Protein AF-A0A8K0DVS7-F1 (afdb_monomer)

Nearest PDB structures (foldseek):
  6qpf-assembly1_B  TM=4.260E-01  e=2.505E+00  Influenza A virus (A/duck/Fujian/01/2002(H5N1))
  7par-assembly1_N  TM=3.659E-01  e=3.822E+00  Mycoplasmoides pneumoniae M129

Solvent-accessible surface area (backbone atoms only — not comparable to full-atom values): 5612 Å² total; per-residue (Å²): 120,67,73,61,52,56,53,48,50,52,51,50,52,51,52,51,51,52,51,52,53,49,51,51,49,57,50,48,56,52,40,72,76,58,79,65,81,84,88,79,75,95,64,58,68,74,56,47,56,50,50,54,47,54,53,47,55,54,52,70,72,51,88,66,89,81,52,64,68,60,51,50,54,53,51,52,52,52,52,56,52,49,53,51,50,51,53,50,56,51,65,73,74,108

pLDDT: mean 71.25, std 11.01, range [51.41, 93.19]

Sequence (94 aa):
MEGAEEELERRSKFLSSLIQKKKAVEQQENYDRLNVRVRASDMPIPLQNQAFRCARDHLDSMPGKLDSKRLALALKKVYSFFSFKISYSLALVL

Organism: NCBI:txid2594499

InterPro domains:
  IPR037177 Dynein light chain superfamily [SSF54648] (29-79)

Secondary structure (DSSP, 8-state):
-HHHHHHHHHHHHHHHHHHHHHHHHHHHHHHHHH----S---S-HHHHHHHHHHHHHHHHT--SS--HHHHHHHHHHHHHHHHHHHHHHHHTT-

Mean predicted aligned error: 13.68 Å

Foldseek 3Di:
DVVVVVVVVVVVVVVVVVVVVVVVVVVVVLCVVQVDDDPDDPDDPVLVSVLSVQLVVVVVVDPDDDDVVVSVVSSVVSVVVVVVVVVVVVVVVD

Radius of gyration: 19.65 Å; Cα contacts (8 Å, |Δi|>4): 15; chains: 1; bounding box: 31×39×57 Å

Structure (mmCIF, N/CA/C/O backbone):
data_AF-A0A8K0DVS7-F1
#
_entry.id   AF-A0A8K0DVS7-F1
#
loop_
_atom_site.group_PDB
_atom_site.id
_atom_site.type_symbol
_atom_site.label_atom_id
_atom_site.label_alt_id
_atom_site.label_comp_id
_atom_site.label_asym_id
_atom_site.label_entity_id
_atom_site.label_seq_id
_atom_site.pdbx_PDB_ins_code
_atom_site.Cartn_x
_atom_site.Cartn_y
_atom_site.Cartn_z
_atom_site.occupancy
_atom_site.B_iso_or_equiv
_atom_site.auth_seq_id
_atom_site.auth_comp_id
_atom_site.auth_asym_id
_atom_site.auth_atom_id
_atom_site.pdbx_PDB_model_num
ATOM 1 N N . MET A 1 1 ? -15.843 22.504 36.255 1.00 60.09 1 MET A N 1
ATOM 2 C CA . MET A 1 1 ? -14.933 21.451 35.752 1.00 60.09 1 MET A CA 1
ATOM 3 C C . MET A 1 1 ? -15.495 20.805 34.483 1.00 60.09 1 MET A C 1
ATOM 5 O O . MET A 1 1 ? -14.734 20.576 33.561 1.00 60.09 1 MET A O 1
ATOM 9 N N . GLU A 1 2 ? -16.820 20.661 34.387 1.00 63.78 2 GLU A N 1
ATOM 10 C CA . GLU A 1 2 ? -17.572 20.017 33.292 1.00 63.78 2 GLU A CA 1
ATOM 11 C C . GLU A 1 2 ? -17.385 20.629 31.881 1.00 63.78 2 GLU A C 1
ATOM 13 O O . GLU A 1 2 ? -17.108 19.912 30.927 1.00 63.78 2 GLU A O 1
ATOM 18 N N . GLY A 1 3 ? -17.394 21.961 31.728 1.00 74.75 3 GLY A N 1
ATOM 19 C CA . GLY A 1 3 ? -17.261 22.589 30.396 1.00 74.75 3 GLY A CA 1
ATOM 20 C C . GLY A 1 3 ? -15.896 22.411 29.707 1.00 74.75 3 GLY A C 1
ATOM 21 O O . GLY A 1 3 ? -15.792 22.553 28.490 1.00 74.75 3 GLY A O 1
ATOM 22 N N . ALA A 1 4 ? -14.839 22.091 30.461 1.00 78.31 4 ALA A N 1
ATOM 23 C CA . ALA A 1 4 ? -13.524 21.810 29.884 1.00 78.31 4 ALA A CA 1
ATOM 24 C C . ALA A 1 4 ? -13.450 20.393 29.291 1.00 78.31 4 ALA A C 1
ATOM 26 O O . ALA A 1 4 ? -12.747 20.181 28.304 1.00 78.31 4 ALA A O 1
ATOM 27 N N . GLU A 1 5 ? -14.186 19.441 29.867 1.00 81.00 5 GLU A N 1
ATOM 28 C CA . GLU A 1 5 ? -14.249 18.057 29.391 1.00 81.00 5 GLU A CA 1
ATOM 29 C C . GLU A 1 5 ? -15.074 17.948 28.105 1.00 81.00 5 GLU A C 1
ATOM 31 O O . GLU A 1 5 ? -14.627 17.312 27.151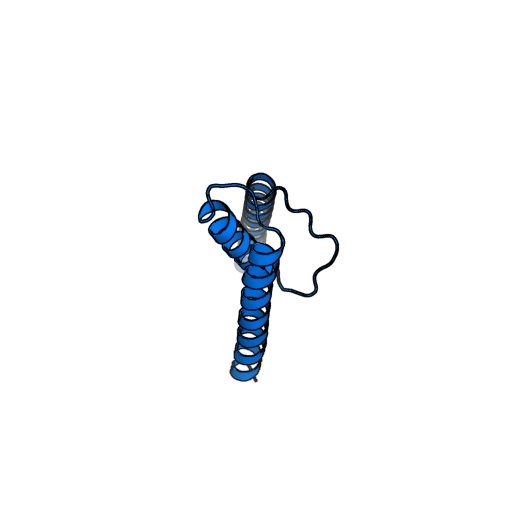 1.00 81.00 5 GLU A O 1
ATOM 36 N N . GLU A 1 6 ? -16.209 18.647 28.021 1.00 87.12 6 GLU A N 1
ATOM 37 C CA . GLU A 1 6 ? -17.047 18.673 26.812 1.00 87.12 6 GLU A CA 1
ATOM 38 C C . GLU A 1 6 ? -16.312 19.261 25.597 1.00 87.12 6 GLU A C 1
ATOM 40 O O . GLU A 1 6 ? -16.399 18.745 24.476 1.00 87.12 6 GLU A O 1
ATOM 45 N N . GLU A 1 7 ? -15.545 20.331 25.809 1.00 89.25 7 GLU A N 1
ATOM 46 C CA . GLU A 1 7 ? -14.723 20.938 24.762 1.00 89.25 7 GLU A CA 1
ATOM 47 C C . GLU A 1 7 ? -13.584 19.999 24.333 1.00 89.25 7 GLU A C 1
ATOM 49 O O . GLU A 1 7 ? -13.278 19.882 23.141 1.00 89.25 7 GLU A O 1
ATOM 54 N N . LEU A 1 8 ? -12.982 19.272 25.279 1.00 86.50 8 LEU A N 1
ATOM 55 C CA . LEU A 1 8 ? -11.964 18.269 24.976 1.00 86.50 8 LEU A CA 1
ATOM 56 C C . LEU A 1 8 ? -12.550 17.110 24.159 1.00 86.50 8 LEU A C 1
ATOM 58 O O . LEU A 1 8 ? -11.935 16.658 23.191 1.00 86.50 8 LEU A O 1
ATOM 62 N N . GLU A 1 9 ? -13.755 16.658 24.502 1.00 88.25 9 GLU A N 1
ATOM 63 C CA . GLU A 1 9 ? -14.451 15.593 23.786 1.00 88.25 9 GLU A CA 1
ATOM 64 C C . GLU A 1 9 ? -14.825 16.026 22.361 1.00 88.25 9 GLU A C 1
ATOM 66 O O . GLU A 1 9 ? -14.618 15.271 21.403 1.00 88.25 9 GLU A O 1
ATOM 71 N N . ARG A 1 10 ? -15.290 17.270 22.179 1.00 93.06 10 ARG A N 1
ATOM 72 C CA . ARG A 1 10 ? -15.534 17.855 20.850 1.00 93.06 10 ARG A CA 1
ATOM 73 C C . ARG A 1 10 ? -14.266 17.913 20.011 1.00 93.06 10 ARG A C 1
ATOM 75 O O . ARG A 1 10 ? -14.281 17.489 18.852 1.00 93.06 10 ARG A O 1
ATOM 82 N N . ARG A 1 11 ? -13.160 18.385 20.590 1.00 89.94 11 ARG A N 1
ATOM 83 C CA . ARG A 1 11 ? -11.858 18.424 19.908 1.00 89.94 11 ARG A CA 1
ATOM 84 C C . ARG A 1 11 ? -11.377 17.027 19.548 1.00 89.94 11 ARG A C 1
ATOM 86 O O . ARG A 1 11 ? -10.940 16.818 18.420 1.00 89.94 11 ARG A O 1
ATOM 93 N N . SER A 1 12 ? -11.523 16.064 20.453 1.00 90.50 12 SER A N 1
ATOM 94 C CA . SER A 1 12 ? -11.160 14.664 20.224 1.00 90.50 12 SER A CA 1
ATOM 95 C C . SER A 1 12 ? -11.945 14.051 19.057 1.00 90.50 12 SER A C 1
ATOM 97 O O . SER A 1 12 ? -11.355 13.471 18.139 1.00 90.50 12 SER A O 1
ATOM 99 N N . LYS A 1 13 ? -13.268 14.254 19.012 1.00 92.06 13 LYS A N 1
ATOM 100 C CA . LYS A 1 13 ? -14.137 13.787 17.916 1.00 92.06 13 LYS A CA 1
ATOM 101 C C . LYS A 1 13 ? -13.802 14.448 16.578 1.00 92.06 13 LYS A C 1
ATOM 103 O O . LYS A 1 13 ? -13.761 13.779 15.547 1.00 92.06 13 LYS A O 1
ATOM 108 N N . PHE A 1 14 ? -13.519 15.747 16.579 1.00 93.19 14 PHE A N 1
ATOM 109 C CA . PHE A 1 14 ? -13.129 16.457 15.363 1.00 93.19 14 PHE A CA 1
ATOM 110 C C . PHE A 1 14 ? -11.797 15.939 14.805 1.00 93.19 14 PHE A C 1
ATOM 112 O O . PHE A 1 14 ? -11.689 15.617 13.621 1.00 93.19 14 PHE A O 1
ATOM 119 N N . LEU A 1 15 ? -10.798 15.787 15.674 1.00 91.19 15 LEU A N 1
ATOM 120 C CA . LEU A 1 15 ? -9.456 15.353 15.295 1.00 91.19 15 LEU A CA 1
ATOM 121 C C . LEU A 1 15 ? -9.457 13.896 14.802 1.00 91.19 15 LEU A C 1
ATOM 123 O O . LEU A 1 15 ? -8.869 13.591 13.765 1.00 91.19 15 LEU A O 1
ATOM 127 N N . SER A 1 16 ? -10.191 13.005 15.473 1.00 87.12 16 SER A N 1
ATOM 128 C CA . SER A 1 16 ? -10.368 11.614 15.031 1.00 87.12 16 SER A CA 1
ATOM 129 C C . SER A 1 16 ? -11.087 11.506 13.681 1.00 87.12 16 SER A C 1
ATOM 131 O O . SER A 1 16 ? -10.660 10.721 12.831 1.00 87.12 16 SER A O 1
ATOM 133 N N . SER A 1 17 ? -12.099 12.342 13.431 1.00 90.94 17 SER A N 1
ATOM 134 C CA . SER A 1 17 ? -12.788 12.410 12.136 1.00 90.94 17 SER A CA 1
ATOM 135 C C . SER A 1 17 ? -11.854 12.877 11.008 1.00 90.94 17 SER A C 1
ATOM 137 O O . SER A 1 17 ? -11.821 12.268 9.936 1.00 90.94 17 SER A O 1
ATOM 139 N N . LEU A 1 18 ? -11.001 13.881 11.259 1.00 89.38 18 LEU A N 1
ATOM 140 C CA . LEU A 1 18 ? -9.971 14.316 10.304 1.00 89.38 18 LEU A CA 1
ATOM 141 C C . LEU A 1 18 ? -8.959 13.205 9.991 1.00 89.38 18 LEU A C 1
ATOM 143 O O . LEU A 1 18 ? -8.618 12.989 8.825 1.00 89.38 18 LEU A O 1
ATOM 147 N N . ILE A 1 19 ? -8.506 12.470 11.011 1.00 85.56 19 ILE A N 1
ATOM 148 C CA . ILE A 1 19 ? -7.575 11.345 10.843 1.00 85.56 19 ILE A CA 1
ATOM 149 C C . ILE A 1 19 ? -8.219 10.223 10.023 1.00 85.56 19 ILE A C 1
ATOM 151 O O . ILE A 1 19 ? -7.579 9.699 9.109 1.00 85.56 19 ILE A O 1
ATOM 155 N N . GLN A 1 20 ? -9.471 9.855 10.313 1.00 78.38 20 GLN A N 1
ATOM 156 C CA . GLN A 1 20 ? -10.193 8.836 9.544 1.00 78.38 20 GLN A CA 1
ATOM 157 C C . GLN A 1 20 ? -10.354 9.244 8.080 1.00 78.38 20 GLN A C 1
ATOM 159 O O . GLN A 1 20 ? -10.086 8.438 7.190 1.00 78.38 20 GLN A O 1
ATOM 164 N N . LYS A 1 21 ? -10.721 10.504 7.822 1.00 78.38 21 LYS A N 1
ATOM 165 C CA . LYS A 1 21 ? -10.881 11.026 6.462 1.00 78.38 21 LYS A CA 1
ATOM 166 C C . LYS A 1 21 ? -9.561 10.995 5.691 1.00 78.38 21 LYS A C 1
ATOM 168 O O . LYS A 1 21 ? -9.534 10.541 4.552 1.00 78.38 21 LYS A O 1
ATOM 173 N N . LYS A 1 22 ? -8.454 11.394 6.329 1.00 76.31 22 LYS A N 1
ATOM 174 C CA . LYS A 1 22 ? -7.114 11.330 5.729 1.00 76.31 22 LYS A CA 1
ATOM 175 C C . LYS A 1 22 ? -6.671 9.892 5.452 1.00 76.31 22 LYS A C 1
ATOM 177 O O . LYS A 1 22 ? -6.198 9.618 4.357 1.00 76.31 22 LYS A O 1
ATOM 182 N N . LYS A 1 23 ? -6.885 8.963 6.392 1.00 71.62 23 LYS A N 1
ATOM 183 C CA . LYS A 1 23 ? -6.588 7.535 6.185 1.00 71.62 23 LYS A CA 1
ATOM 184 C C . LYS A 1 23 ? -7.382 6.938 5.026 1.00 71.62 23 LYS A C 1
ATOM 186 O O . LYS A 1 23 ? -6.817 6.167 4.261 1.00 71.62 23 LYS A O 1
ATOM 191 N N . ALA A 1 24 ? -8.663 7.281 4.897 1.00 64.31 24 ALA A N 1
ATOM 192 C CA . ALA A 1 24 ? -9.500 6.798 3.803 1.00 64.31 24 ALA A CA 1
ATOM 193 C C . ALA A 1 24 ? -9.001 7.313 2.444 1.00 64.31 24 ALA A C 1
ATOM 195 O O . ALA A 1 24 ? -8.891 6.534 1.503 1.00 64.31 24 ALA A O 1
ATOM 196 N N . VAL A 1 25 ? -8.626 8.595 2.359 1.00 65.69 25 VAL A N 1
ATOM 197 C CA . VAL A 1 25 ? -8.047 9.184 1.141 1.00 65.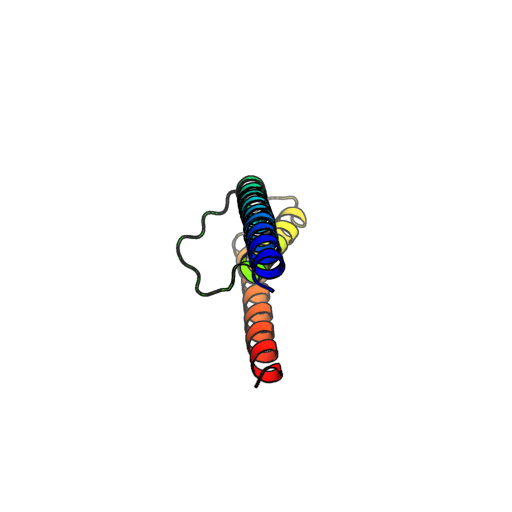69 25 VAL A CA 1
ATOM 198 C C . VAL A 1 25 ? -6.692 8.554 0.812 1.00 65.69 25 VAL A C 1
ATOM 200 O O . VAL A 1 25 ? -6.503 8.108 -0.310 1.00 65.69 25 VAL A O 1
ATOM 203 N N . GLU A 1 26 ? -5.786 8.402 1.781 1.00 61.38 26 GLU A N 1
ATOM 204 C CA . GLU A 1 26 ? -4.486 7.749 1.555 1.00 61.38 26 GLU A CA 1
ATOM 205 C C . GLU A 1 26 ? -4.629 6.271 1.156 1.00 61.38 26 GLU A C 1
ATOM 207 O O . GLU A 1 26 ? -3.831 5.759 0.368 1.00 61.38 26 GLU A O 1
ATOM 212 N N . GLN A 1 27 ? -5.631 5.561 1.685 1.00 58.78 27 GLN A N 1
ATOM 213 C CA . GLN A 1 27 ? -5.943 4.195 1.262 1.00 58.78 27 GLN A CA 1
ATOM 214 C C . GLN A 1 27 ? -6.477 4.161 -0.172 1.00 58.78 27 GLN A C 1
ATOM 216 O O . GLN A 1 27 ? -6.041 3.310 -0.945 1.00 58.78 27 GLN A O 1
ATOM 221 N N . GLN A 1 28 ? -7.362 5.093 -0.533 1.00 55.56 28 GLN A N 1
ATOM 222 C CA . GLN A 1 28 ? -7.951 5.199 -1.867 1.00 55.56 28 GLN A CA 1
ATOM 223 C C . GLN A 1 28 ? -6.905 5.592 -2.922 1.00 55.56 28 GLN A C 1
ATOM 225 O O . GLN A 1 28 ? -6.771 4.917 -3.936 1.00 55.56 28 GLN A O 1
ATOM 230 N N . GLU A 1 29 ? -6.087 6.611 -2.649 1.00 54.84 29 GLU A N 1
ATOM 231 C CA . G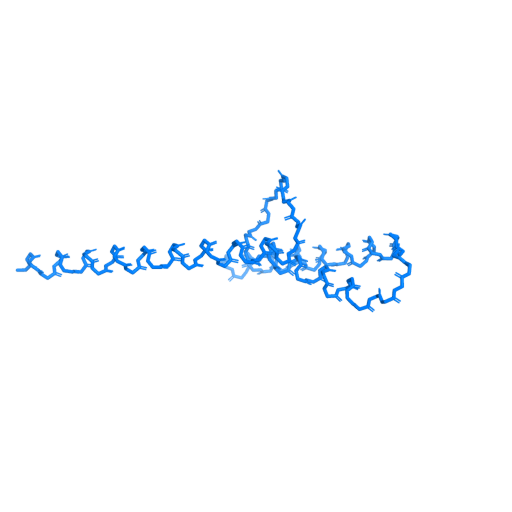LU A 1 29 ? -5.016 7.069 -3.541 1.00 54.84 29 GLU A CA 1
ATOM 232 C C . GLU A 1 29 ? -3.928 6.005 -3.740 1.00 54.84 29 GLU A C 1
ATOM 234 O O . GLU A 1 29 ? -3.380 5.869 -4.835 1.00 54.84 29 GLU A O 1
ATOM 239 N N . ASN A 1 30 ? -3.619 5.210 -2.709 1.00 55.41 30 ASN A N 1
ATOM 240 C CA . ASN A 1 30 ? -2.747 4.048 -2.883 1.00 55.41 30 ASN A CA 1
ATOM 241 C C . ASN A 1 30 ? -3.417 2.953 -3.723 1.00 55.41 30 ASN A C 1
ATOM 243 O O . ASN A 1 30 ? -2.745 2.358 -4.562 1.00 55.41 30 ASN A O 1
ATOM 247 N N . TYR A 1 31 ? -4.717 2.700 -3.545 1.00 54.09 31 TYR A N 1
ATOM 248 C CA . TYR A 1 31 ? -5.457 1.713 -4.338 1.00 54.09 31 TYR A CA 1
ATOM 249 C C . TYR A 1 31 ? -5.486 2.074 -5.831 1.00 54.09 31 TYR A C 1
ATOM 251 O O . TYR A 1 31 ? -5.164 1.229 -6.670 1.00 54.09 31 TYR A O 1
ATOM 259 N N . ASP A 1 32 ? -5.790 3.332 -6.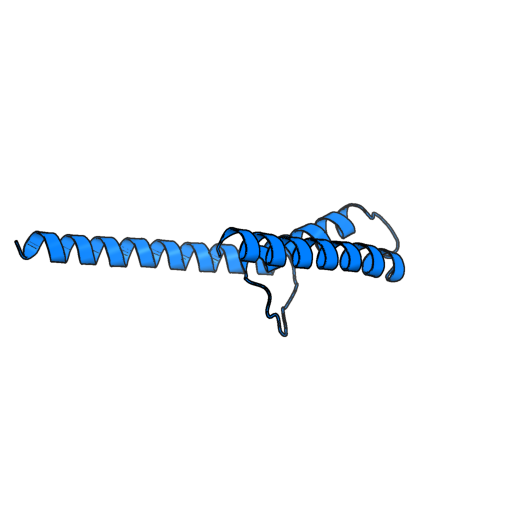159 1.00 51.41 32 ASP A N 1
ATOM 260 C CA . ASP A 1 32 ? -5.860 3.824 -7.541 1.00 51.41 32 ASP A CA 1
ATOM 261 C C . ASP A 1 32 ? -4.485 3.879 -8.225 1.00 51.41 32 ASP A C 1
ATOM 263 O O . ASP A 1 32 ? -4.378 3.667 -9.429 1.00 51.41 32 ASP A O 1
ATOM 267 N N . ARG A 1 33 ? -3.394 4.090 -7.475 1.00 55.22 33 ARG A N 1
ATOM 268 C CA . ARG A 1 33 ? -2.026 4.056 -8.033 1.00 55.22 33 ARG A CA 1
ATOM 269 C C . ARG A 1 33 ? -1.458 2.651 -8.202 1.00 55.22 33 ARG A C 1
ATOM 271 O O . ARG A 1 33 ? -0.400 2.518 -8.824 1.00 55.22 33 ARG A O 1
ATOM 278 N N . LEU A 1 34 ? -2.085 1.640 -7.605 1.00 55.28 34 LEU A N 1
ATOM 279 C CA . LEU A 1 34 ? -1.552 0.283 -7.560 1.00 55.28 34 LEU A CA 1
ATOM 280 C C . LEU A 1 34 ? -2.408 -0.728 -8.330 1.00 55.28 34 LEU A C 1
ATOM 282 O O . LEU A 1 34 ? -1.868 -1.765 -8.695 1.00 55.28 34 LEU A O 1
ATOM 286 N N . ASN A 1 35 ? -3.694 -0.476 -8.616 1.00 58.78 35 ASN A N 1
ATOM 287 C CA . ASN A 1 35 ? -4.600 -1.446 -9.266 1.00 58.78 35 ASN A CA 1
ATOM 288 C C . ASN A 1 35 ? -4.539 -2.864 -8.640 1.00 58.78 35 ASN A C 1
ATOM 290 O O . ASN A 1 35 ? -4.930 -3.851 -9.269 1.00 58.78 35 ASN A O 1
ATOM 294 N N . VAL A 1 36 ? -4.059 -2.994 -7.398 1.00 62.34 36 VAL A N 1
ATOM 295 C CA . VAL A 1 36 ? -3.914 -4.274 -6.705 1.00 62.34 36 VAL A CA 1
ATOM 296 C C . VAL A 1 36 ? -5.080 -4.424 -5.741 1.00 62.34 36 VAL A C 1
ATOM 298 O O . VAL A 1 36 ? -5.210 -3.673 -4.780 1.00 62.34 36 VAL A O 1
ATOM 301 N N . ARG A 1 37 ? -5.932 -5.422 -5.986 1.00 63.84 37 ARG A N 1
ATOM 302 C CA . ARG A 1 37 ? -6.990 -5.829 -5.054 1.00 63.84 37 ARG A CA 1
ATOM 303 C C . ARG A 1 37 ? -6.496 -6.962 -4.171 1.00 63.84 37 ARG A C 1
ATOM 305 O O . ARG A 1 37 ? -6.255 -8.070 -4.651 1.00 63.84 37 ARG A O 1
ATOM 312 N N . VAL A 1 38 ? -6.408 -6.698 -2.874 1.00 64.50 38 VAL A N 1
ATOM 313 C CA . VAL A 1 38 ? -6.084 -7.716 -1.870 1.00 64.50 38 VAL A CA 1
ATOM 314 C C . VAL A 1 38 ? -7.307 -8.601 -1.652 1.00 64.50 38 VAL A C 1
ATOM 316 O O . VAL A 1 38 ? -8.380 -8.098 -1.334 1.00 64.50 38 VAL A O 1
ATOM 319 N N . ARG A 1 39 ? -7.168 -9.918 -1.855 1.00 71.94 39 ARG A N 1
ATOM 320 C CA . ARG A 1 39 ? -8.253 -10.888 -1.603 1.00 71.94 39 ARG A CA 1
ATOM 321 C C . ARG A 1 39 ? -8.244 -11.443 -0.179 1.00 71.94 39 ARG A C 1
ATOM 323 O O . ARG A 1 39 ? -9.307 -11.700 0.366 1.00 71.94 39 ARG A O 1
ATOM 330 N N . ALA A 1 40 ? -7.062 -11.617 0.398 1.00 66.56 40 ALA A N 1
ATOM 331 C CA . ALA A 1 40 ? -6.838 -12.019 1.782 1.00 66.56 40 ALA A CA 1
ATOM 332 C C . ALA A 1 40 ? -5.407 -11.623 2.170 1.00 66.56 40 ALA A C 1
ATOM 334 O O . ALA A 1 40 ? -4.512 -11.683 1.322 1.00 66.56 40 ALA A O 1
ATOM 335 N N . SER A 1 41 ? -5.195 -11.179 3.410 1.00 67.00 41 SER A N 1
ATOM 336 C CA . SER A 1 41 ? -3.871 -10.809 3.918 1.00 67.00 41 SER A CA 1
ATOM 337 C C . SER A 1 41 ? -3.881 -10.691 5.442 1.00 67.00 41 SER A C 1
ATOM 339 O O . SER A 1 41 ? -4.555 -9.815 5.978 1.00 67.00 41 SER A O 1
ATOM 341 N N . ASP A 1 42 ? -3.055 -11.493 6.115 1.00 77.06 42 ASP A N 1
ATOM 342 C CA . ASP A 1 42 ? -2.788 -11.393 7.562 1.00 77.06 42 ASP A CA 1
ATOM 343 C C . ASP A 1 42 ? -1.707 -10.342 7.899 1.00 77.06 42 ASP A C 1
ATOM 345 O O . ASP A 1 42 ? -1.369 -10.101 9.056 1.00 77.06 42 ASP A O 1
ATOM 349 N N . MET A 1 43 ? -1.137 -9.696 6.877 1.00 71.75 43 MET A N 1
ATOM 350 C CA . MET A 1 43 ? -0.137 -8.638 7.009 1.00 71.75 43 MET A CA 1
ATOM 351 C C . MET A 1 43 ? -0.796 -7.301 7.404 1.00 71.75 43 MET A C 1
ATOM 353 O O . MET A 1 43 ? -1.798 -6.918 6.796 1.00 71.75 43 MET A O 1
ATOM 357 N N . PRO A 1 44 ? -0.229 -6.521 8.343 1.00 71.38 44 PRO A N 1
ATOM 358 C CA . PRO A 1 44 ? -0.780 -5.219 8.713 1.00 71.38 44 PRO A CA 1
ATOM 359 C C . PRO A 1 44 ? -0.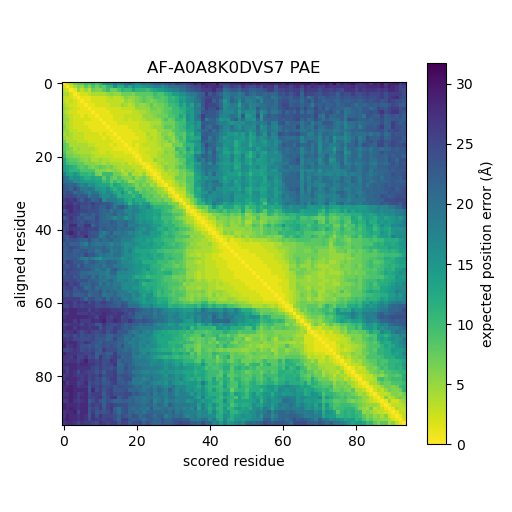683 -4.208 7.557 1.00 71.38 44 PRO A C 1
ATOM 361 O O . PRO A 1 44 ? 0.296 -4.188 6.812 1.00 71.38 44 PRO A O 1
ATOM 364 N N . ILE A 1 45 ? -1.683 -3.327 7.429 1.00 72.75 45 ILE A N 1
ATOM 365 C CA . ILE A 1 45 ? -1.826 -2.327 6.347 1.00 72.75 45 ILE A CA 1
ATOM 366 C C . ILE A 1 45 ? -0.535 -1.555 5.991 1.00 72.75 45 ILE A C 1
ATOM 368 O O . ILE A 1 45 ? -0.223 -1.466 4.802 1.00 72.75 45 ILE A O 1
ATOM 372 N N . PRO A 1 46 ? 0.256 -1.012 6.942 1.00 71.38 46 PRO A N 1
ATOM 373 C CA . PRO A 1 46 ? 1.495 -0.311 6.591 1.00 71.38 46 PRO A CA 1
ATOM 374 C C . PRO A 1 46 ? 2.518 -1.210 5.880 1.00 71.38 46 PRO A C 1
ATOM 376 O O . PRO A 1 46 ? 3.197 -0.754 4.959 1.00 71.38 46 PRO A O 1
ATOM 379 N N . LEU A 1 47 ? 2.592 -2.493 6.246 1.00 75.62 47 LEU A N 1
ATOM 380 C CA . LEU A 1 47 ? 3.437 -3.460 5.549 1.00 75.62 47 LEU A CA 1
ATOM 381 C C . LEU A 1 47 ? 2.871 -3.824 4.174 1.00 75.62 47 LEU A C 1
ATOM 383 O O . LEU A 1 47 ? 3.659 -3.988 3.247 1.00 75.62 47 LEU A O 1
ATOM 387 N N . GLN A 1 48 ? 1.543 -3.911 4.023 1.00 78.69 48 GLN A N 1
ATOM 388 C CA . GLN A 1 48 ? 0.916 -4.152 2.714 1.00 78.69 48 GLN A CA 1
ATOM 389 C C . GLN A 1 48 ? 1.301 -3.047 1.731 1.00 78.69 48 GLN A C 1
ATOM 391 O O . GLN A 1 48 ? 1.818 -3.328 0.652 1.00 78.69 48 GLN A O 1
ATOM 396 N N . ASN A 1 49 ? 1.168 -1.787 2.150 1.00 78.38 49 ASN A N 1
ATOM 397 C CA . ASN A 1 49 ? 1.562 -0.634 1.343 1.00 78.38 49 ASN A CA 1
ATOM 398 C C . ASN A 1 49 ? 3.048 -0.683 0.970 1.00 78.38 49 ASN A C 1
ATOM 400 O O . ASN A 1 49 ? 3.413 -0.418 -0.175 1.00 78.38 49 ASN A O 1
ATOM 404 N N . GLN A 1 50 ? 3.918 -1.053 1.912 1.00 78.31 50 GLN A N 1
ATOM 405 C CA . GLN A 1 50 ? 5.346 -1.172 1.633 1.00 78.31 50 GLN A CA 1
ATOM 406 C C . GLN A 1 50 ? 5.658 -2.331 0.674 1.00 78.31 50 GLN A C 1
ATOM 408 O O . GLN A 1 50 ? 6.502 -2.176 -0.206 1.00 78.31 50 GLN A O 1
ATOM 413 N N . ALA A 1 51 ? 4.966 -3.463 0.802 1.00 79.12 51 ALA A N 1
ATOM 414 C CA . ALA A 1 51 ? 5.111 -4.602 -0.096 1.00 79.12 51 ALA A CA 1
ATOM 415 C C . ALA A 1 51 ? 4.661 -4.260 -1.523 1.00 79.12 51 ALA A C 1
ATOM 417 O O . ALA A 1 51 ? 5.389 -4.566 -2.468 1.00 79.12 51 ALA A O 1
ATOM 418 N N . PHE A 1 52 ? 3.531 -3.562 -1.691 1.00 79.06 52 PHE A N 1
ATOM 419 C CA . PHE A 1 52 ?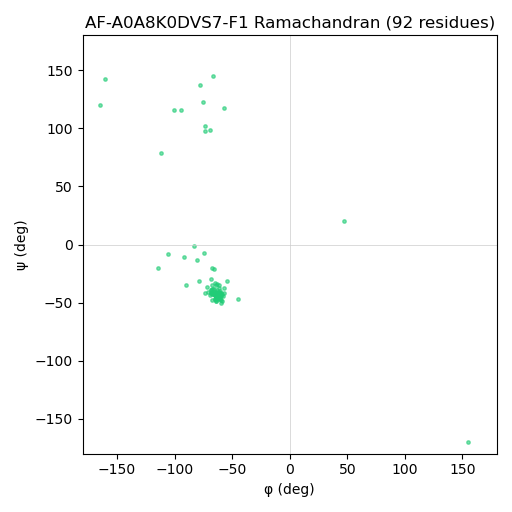 3.082 -3.102 -3.009 1.00 79.06 52 PHE A CA 1
ATOM 420 C C . PHE A 1 52 ? 4.044 -2.100 -3.635 1.00 79.06 52 PHE A C 1
ATOM 422 O O . PHE A 1 52 ? 4.358 -2.219 -4.817 1.00 79.06 52 PHE A O 1
ATOM 429 N N . ARG A 1 53 ? 4.561 -1.154 -2.842 1.00 79.88 53 ARG A N 1
ATOM 430 C CA . ARG A 1 53 ? 5.587 -0.214 -3.306 1.00 79.88 53 ARG A CA 1
ATOM 431 C C . ARG A 1 53 ? 6.846 -0.943 -3.766 1.00 79.88 53 ARG A C 1
ATOM 433 O O . ARG A 1 53 ? 7.259 -0.741 -4.896 1.00 79.88 53 ARG A O 1
ATOM 440 N N . CYS A 1 54 ? 7.390 -1.860 -2.962 1.00 76.88 54 CYS A N 1
ATOM 441 C CA . CYS A 1 54 ? 8.564 -2.645 -3.360 1.00 76.88 54 CYS A CA 1
ATOM 442 C C . CYS A 1 54 ? 8.325 -3.490 -4.619 1.00 76.88 54 CYS A C 1
ATOM 444 O O . CYS A 1 54 ? 9.222 -3.600 -5.453 1.00 76.88 54 CYS A O 1
ATOM 446 N N . ALA A 1 55 ? 7.143 -4.099 -4.757 1.00 77.69 55 ALA A N 1
ATOM 447 C CA . ALA A 1 55 ? 6.780 -4.863 -5.947 1.00 77.69 55 ALA A CA 1
ATOM 448 C C . ALA A 1 55 ? 6.748 -3.970 -7.194 1.00 77.69 55 ALA A C 1
ATOM 450 O O . ALA A 1 55 ? 7.305 -4.337 -8.227 1.00 77.69 55 ALA A O 1
ATOM 451 N N . ARG A 1 56 ? 6.142 -2.785 -7.076 1.00 77.56 56 ARG A N 1
ATOM 452 C CA . ARG A 1 56 ? 6.081 -1.794 -8.147 1.00 77.56 56 ARG A CA 1
ATOM 453 C C . ARG A 1 56 ? 7.459 -1.251 -8.502 1.00 77.56 56 ARG A C 1
ATOM 455 O O . ARG A 1 56 ? 7.788 -1.252 -9.674 1.00 77.56 56 ARG A O 1
ATOM 462 N N . ASP A 1 57 ? 8.273 -0.864 -7.525 1.00 80.25 57 ASP A N 1
ATOM 463 C CA . ASP A 1 57 ? 9.630 -0.366 -7.775 1.00 80.25 57 ASP A CA 1
ATOM 464 C C . ASP A 1 57 ? 10.459 -1.413 -8.542 1.00 80.25 57 ASP A C 1
ATOM 466 O O . ASP A 1 57 ? 11.216 -1.078 -9.451 1.00 80.25 57 ASP A O 1
ATOM 470 N N . HIS A 1 58 ? 10.267 -2.703 -8.237 1.00 75.50 58 HIS A N 1
ATOM 471 C CA . HIS A 1 58 ? 10.874 -3.789 -9.007 1.00 75.50 58 HIS A CA 1
ATOM 472 C C . HIS A 1 58 ? 10.337 -3.881 -10.438 1.00 75.50 58 HIS A C 1
ATOM 474 O O . HIS A 1 58 ? 11.129 -4.066 -11.359 1.00 75.50 58 HIS A O 1
ATOM 480 N N . LEU A 1 59 ? 9.026 -3.745 -10.638 1.00 74.12 59 LEU A N 1
ATOM 481 C CA . LEU A 1 59 ? 8.416 -3.715 -11.969 1.00 74.12 59 LEU A CA 1
ATOM 482 C C . LEU A 1 59 ? 8.899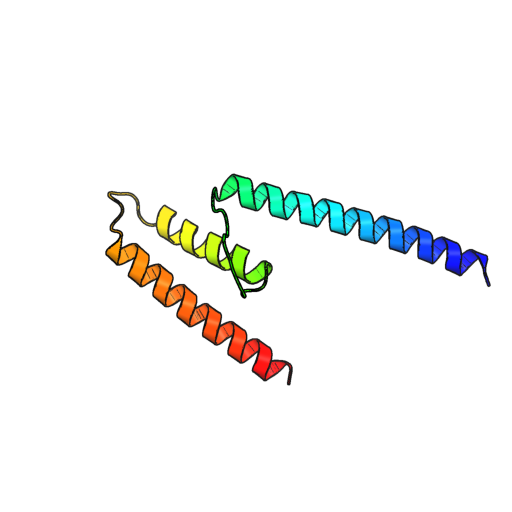 -2.513 -12.791 1.00 74.12 59 LEU A C 1
ATOM 484 O O . LEU A 1 59 ? 9.304 -2.691 -13.936 1.00 74.12 59 LEU A O 1
ATOM 488 N N . ASP A 1 60 ? 8.934 -1.325 -12.190 1.00 76.12 60 ASP A N 1
ATOM 489 C CA . ASP A 1 60 ? 9.400 -0.085 -12.816 1.00 76.12 60 ASP A CA 1
ATOM 490 C C . ASP A 1 60 ? 10.904 -0.168 -13.156 1.00 76.12 60 ASP A C 1
ATOM 492 O O . ASP A 1 60 ? 11.341 0.340 -14.188 1.00 76.12 60 ASP A O 1
ATOM 496 N N . SER A 1 61 ? 11.702 -0.881 -12.349 1.00 75.50 61 SER A N 1
ATOM 497 C CA . SER A 1 61 ? 13.126 -1.138 -12.627 1.00 75.50 61 SER A CA 1
ATOM 498 C C . SER A 1 61 ? 13.386 -2.172 -13.734 1.00 75.50 61 SER A C 1
ATOM 500 O O . SER A 1 61 ? 14.534 -2.360 -14.143 1.00 75.50 61 SER A O 1
ATOM 502 N N . MET A 1 62 ? 12.344 -2.852 -14.229 1.00 69.31 62 MET A N 1
ATOM 503 C CA . MET A 1 62 ? 12.432 -3.854 -15.294 1.00 69.31 62 MET A CA 1
ATOM 504 C C . MET A 1 62 ? 11.749 -3.354 -16.580 1.00 69.31 62 MET A C 1
ATOM 506 O O . MET A 1 62 ? 10.642 -3.791 -16.901 1.00 69.31 62 MET A O 1
ATOM 510 N N . PRO A 1 63 ? 12.403 -2.483 -17.372 1.00 58.53 63 PRO A N 1
ATOM 511 C CA . PRO A 1 63 ? 11.871 -2.064 -18.662 1.00 58.53 63 PRO A CA 1
ATOM 512 C C . PRO A 1 63 ? 12.021 -3.208 -19.680 1.00 58.53 63 PRO A C 1
ATOM 514 O O . PRO A 1 63 ? 13.114 -3.465 -20.183 1.00 58.53 63 PRO A O 1
ATOM 517 N N . GLY A 1 64 ? 10.944 -3.942 -19.979 1.00 69.06 64 GLY A N 1
ATOM 518 C CA . GLY A 1 64 ? 10.959 -4.996 -21.004 1.00 69.06 64 GLY A CA 1
ATOM 519 C C . GLY A 1 64 ? 9.910 -6.097 -20.825 1.00 69.06 64 GLY A C 1
ATOM 520 O O . GLY A 1 64 ? 9.002 -5.987 -20.004 1.00 69.06 64 GLY A O 1
ATOM 521 N N . LYS A 1 65 ? 10.028 -7.183 -21.611 1.00 64.44 65 LYS A N 1
ATOM 522 C CA . LYS A 1 65 ? 9.160 -8.372 -21.507 1.00 64.44 65 LYS A CA 1
ATOM 523 C C . LYS A 1 65 ? 9.243 -8.945 -20.088 1.00 64.44 65 LYS A C 1
ATOM 525 O O . LYS A 1 65 ? 10.302 -9.359 -19.630 1.00 64.44 65 LYS A O 1
ATOM 530 N N . LEU A 1 66 ? 8.108 -8.937 -19.404 1.00 64.38 66 LEU A N 1
ATOM 531 C CA . LEU A 1 66 ? 7.977 -9.234 -17.985 1.00 64.38 66 LEU A CA 1
ATOM 532 C C . LEU A 1 66 ? 8.242 -10.726 -17.708 1.00 64.38 66 LEU A C 1
ATOM 534 O O . LEU A 1 66 ? 7.370 -11.573 -17.897 1.00 64.38 66 LEU A O 1
ATOM 538 N N . ASP A 1 67 ? 9.456 -11.058 -17.266 1.00 72.44 67 ASP A N 1
ATOM 539 C CA . ASP A 1 67 ? 9.833 -12.426 -16.896 1.00 72.44 67 ASP A CA 1
ATOM 540 C C . ASP A 1 67 ? 9.186 -12.8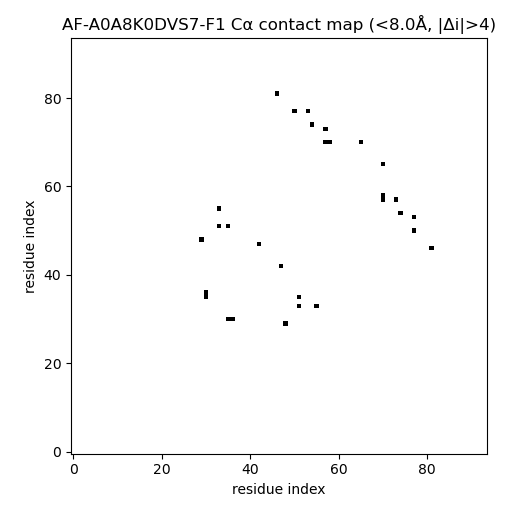26 -15.564 1.00 72.44 67 ASP A C 1
ATOM 542 O O . ASP A 1 67 ? 9.716 -12.555 -14.479 1.00 72.44 67 ASP A O 1
ATOM 546 N N . SER A 1 68 ? 8.063 -13.542 -15.627 1.00 78.25 68 SER A N 1
ATOM 547 C CA . SER A 1 68 ? 7.303 -13.973 -14.444 1.00 78.25 68 SER A CA 1
ATOM 548 C C . SER A 1 68 ? 8.155 -14.746 -13.424 1.00 78.25 68 SER A C 1
ATOM 550 O O . SER A 1 68 ? 7.934 -14.630 -12.221 1.00 78.25 68 SER A O 1
ATOM 552 N N . LYS A 1 69 ? 9.179 -15.489 -13.874 1.00 77.00 69 LYS A N 1
ATOM 553 C CA . LYS A 1 69 ? 10.119 -16.216 -12.997 1.00 77.00 69 LYS A CA 1
ATOM 554 C C . LYS A 1 69 ? 11.023 -15.280 -12.189 1.00 77.00 69 LYS A C 1
ATOM 556 O O . LYS A 1 69 ? 11.257 -15.523 -11.006 1.00 77.00 69 LYS A O 1
ATOM 561 N N . ARG A 1 70 ? 11.527 -14.212 -12.816 1.00 74.19 70 ARG A N 1
ATOM 562 C CA . ARG A 1 70 ? 12.394 -13.219 -12.160 1.00 74.19 70 ARG A CA 1
ATOM 563 C C . ARG A 1 70 ? 11.588 -12.378 -11.181 1.00 74.19 70 ARG A C 1
ATOM 565 O O . ARG A 1 70 ? 12.039 -12.168 -10.058 1.00 74.19 70 ARG A O 1
ATOM 572 N N . LEU A 1 71 ? 10.370 -12.004 -11.572 1.00 72.69 71 LEU A N 1
ATOM 573 C CA . LEU A 1 71 ? 9.422 -11.330 -10.693 1.00 72.69 71 LEU A CA 1
ATOM 574 C C . LEU A 1 71 ? 9.087 -12.193 -9.467 1.00 72.69 71 LEU A C 1
ATOM 576 O O . LEU A 1 71 ? 9.195 -11.718 -8.342 1.00 72.69 71 LEU A O 1
ATOM 580 N N . ALA A 1 72 ? 8.765 -13.476 -9.656 1.00 78.62 72 ALA A N 1
ATOM 581 C CA . ALA A 1 72 ? 8.481 -14.388 -8.547 1.00 78.62 72 ALA A CA 1
ATOM 582 C C . ALA A 1 72 ? 9.669 -14.525 -7.576 1.00 78.62 72 ALA A C 1
ATOM 584 O O . ALA A 1 72 ? 9.475 -14.508 -6.361 1.00 78.62 72 ALA A O 1
ATOM 585 N N . LEU A 1 73 ? 10.903 -14.615 -8.088 1.00 77.38 73 LEU A N 1
ATOM 586 C CA . LEU A 1 73 ? 12.109 -14.677 -7.255 1.00 77.38 73 LEU A CA 1
ATOM 587 C C . LEU A 1 73 ? 12.332 -13.380 -6.461 1.00 77.38 73 LEU A C 1
ATOM 589 O O . LEU A 1 73 ? 12.662 -13.436 -5.274 1.00 77.38 73 LEU A O 1
ATOM 593 N N . ALA A 1 74 ? 12.152 -12.226 -7.105 1.00 71.56 74 ALA A N 1
ATOM 594 C CA . ALA A 1 74 ? 12.287 -10.924 -6.464 1.00 71.56 74 ALA A CA 1
ATOM 595 C C . ALA A 1 74 ? 11.237 -10.733 -5.363 1.00 71.56 74 ALA A C 1
ATOM 597 O O . ALA A 1 74 ? 11.585 -10.436 -4.220 1.00 71.56 74 ALA A O 1
ATOM 598 N N . LEU A 1 75 ? 9.968 -11.014 -5.668 1.00 71.50 75 LEU A N 1
ATOM 599 C CA . LEU A 1 75 ? 8.880 -10.939 -4.696 1.00 71.50 75 LEU A CA 1
ATOM 600 C C . LEU A 1 75 ? 9.098 -11.917 -3.533 1.00 71.50 75 LEU A C 1
ATOM 602 O O . LEU A 1 75 ? 8.942 -11.528 -2.379 1.00 71.50 75 LEU A O 1
ATOM 606 N N . LYS A 1 76 ? 9.558 -13.151 -3.787 1.00 77.00 76 LYS A N 1
ATOM 607 C CA . LYS A 1 76 ? 9.877 -14.132 -2.731 1.00 77.00 76 LYS A CA 1
ATOM 608 C C . LYS A 1 76 ? 10.914 -13.608 -1.729 1.00 77.00 76 LYS A C 1
ATOM 610 O O . LYS A 1 76 ? 10.754 -13.811 -0.526 1.00 77.00 76 LYS A O 1
ATOM 615 N N . LYS A 1 77 ? 11.959 -12.915 -2.198 1.00 70.38 77 LYS A N 1
ATOM 616 C CA . LYS A 1 77 ? 12.955 -12.281 -1.312 1.00 70.38 77 LYS A CA 1
ATOM 617 C C . LYS A 1 77 ? 12.331 -11.198 -0.438 1.00 70.38 77 LYS A C 1
ATOM 619 O O . LYS A 1 77 ? 12.637 -11.125 0.750 1.00 70.38 77 LYS A O 1
ATOM 624 N N . VAL A 1 78 ? 11.438 -10.400 -1.015 1.00 66.62 78 VAL A N 1
ATOM 625 C CA . VAL A 1 78 ? 10.721 -9.334 -0.313 1.00 66.62 78 VAL A CA 1
ATOM 626 C C . VAL A 1 78 ? 9.861 -9.909 0.823 1.00 66.62 78 VAL A C 1
ATOM 628 O O . VAL A 1 78 ? 9.949 -9.414 1.944 1.00 66.62 78 VAL A O 1
ATOM 631 N N . TYR A 1 79 ? 9.134 -11.014 0.605 1.00 65.31 79 TYR A N 1
ATOM 632 C CA . TYR A 1 79 ? 8.393 -11.703 1.678 1.00 65.31 79 TYR A CA 1
ATOM 633 C C . TYR A 1 79 ? 9.300 -12.216 2.793 1.00 65.31 79 TYR A C 1
ATOM 635 O O . TYR A 1 79 ? 9.001 -12.012 3.965 1.00 65.31 79 TYR A O 1
ATOM 643 N N . SER A 1 80 ? 10.431 -12.833 2.440 1.00 63.53 80 SER A N 1
ATOM 644 C CA . SER A 1 80 ? 11.382 -13.329 3.438 1.00 63.53 80 SER A CA 1
ATOM 645 C C . SER A 1 80 ? 11.933 -12.190 4.301 1.00 63.53 80 SER A C 1
ATOM 647 O O . SER A 1 80 ? 12.082 -12.351 5.508 1.00 63.53 80 SER A O 1
ATOM 649 N N . PHE A 1 81 ? 12.176 -11.023 3.700 1.00 62.50 81 PHE A N 1
ATOM 650 C CA . PHE A 1 81 ? 12.612 -9.823 4.408 1.00 62.50 81 PHE A CA 1
ATOM 651 C C . PHE A 1 81 ? 11.515 -9.247 5.314 1.00 62.50 81 PHE A C 1
ATOM 653 O O . PHE A 1 81 ? 11.792 -8.873 6.453 1.00 62.50 81 PHE A O 1
ATOM 660 N N . PHE A 1 82 ? 10.264 -9.209 4.847 1.00 63.53 82 PHE A N 1
ATOM 661 C CA . PHE A 1 82 ? 9.133 -8.746 5.654 1.00 63.53 82 PHE A CA 1
ATOM 662 C C . PHE A 1 82 ? 8.818 -9.682 6.823 1.00 63.53 82 PHE A C 1
ATOM 664 O O . PHE A 1 82 ? 8.608 -9.185 7.927 1.00 63.53 82 PHE A O 1
ATOM 671 N N . SER A 1 83 ? 8.854 -11.005 6.630 1.00 59.72 83 SER A N 1
ATOM 672 C CA . SER A 1 83 ? 8.714 -11.974 7.727 1.00 59.72 83 SER A CA 1
ATOM 673 C C . SER A 1 83 ? 9.785 -11.769 8.793 1.00 59.72 83 SER A C 1
ATOM 675 O O . SER A 1 83 ? 9.462 -11.721 9.974 1.00 59.72 83 SER A O 1
ATOM 677 N N . PHE A 1 84 ? 11.039 -11.559 8.385 1.00 58.75 84 PHE A N 1
ATOM 678 C CA . PHE A 1 84 ? 12.133 -11.280 9.316 1.00 58.75 84 PHE A CA 1
ATOM 679 C C . PHE A 1 84 ? 11.888 -9.985 10.105 1.00 58.75 84 PHE A C 1
ATOM 681 O O . PHE A 1 84 ? 12.062 -9.944 11.319 1.00 58.75 84 PHE A O 1
ATOM 688 N N . LYS A 1 85 ? 11.398 -8.936 9.435 1.00 58.19 85 LYS A N 1
ATOM 689 C CA . LYS A 1 85 ? 11.072 -7.654 10.070 1.00 58.19 85 LYS A CA 1
ATOM 690 C C . LYS A 1 85 ? 9.914 -7.750 11.066 1.00 58.19 85 LYS A C 1
ATOM 692 O O . LYS A 1 85 ? 9.983 -7.114 12.113 1.00 58.19 85 LYS A O 1
ATOM 697 N N . ILE A 1 86 ? 8.882 -8.541 10.763 1.00 60.41 86 ILE A N 1
ATOM 698 C CA . ILE A 1 86 ? 7.765 -8.806 11.684 1.00 60.41 86 ILE A CA 1
ATOM 699 C C . ILE A 1 86 ? 8.280 -9.548 12.918 1.00 60.41 86 ILE A C 1
ATOM 701 O O . ILE A 1 86 ? 8.007 -9.111 14.032 1.00 60.41 86 ILE A O 1
ATOM 705 N N . SER A 1 87 ? 9.070 -10.610 12.733 1.00 60.41 87 SER A N 1
ATOM 706 C CA . SER A 1 87 ? 9.660 -11.364 13.843 1.00 60.41 87 SER A CA 1
ATOM 707 C C . SER A 1 87 ? 10.551 -10.493 14.730 1.00 60.41 87 SER A C 1
ATOM 709 O O . SER A 1 87 ? 10.412 -10.549 15.946 1.00 60.41 87 SER A O 1
ATOM 711 N N . TYR A 1 88 ? 11.407 -9.640 14.158 1.00 59.78 88 TYR A N 1
ATOM 712 C CA . TYR A 1 88 ? 12.236 -8.726 14.953 1.00 59.78 88 TYR A CA 1
ATOM 713 C C . TYR A 1 88 ? 11.439 -7.629 15.647 1.00 59.78 88 TYR A C 1
ATOM 715 O O . TYR A 1 88 ? 11.741 -7.296 16.785 1.00 59.78 88 TYR A O 1
ATOM 723 N N . SER A 1 89 ? 10.423 -7.066 14.990 1.00 55.06 89 SER A N 1
ATOM 724 C CA . SER A 1 89 ? 9.584 -6.046 15.616 1.00 55.06 89 SER A CA 1
ATOM 725 C C . SER A 1 89 ? 8.745 -6.620 16.758 1.00 55.06 89 SER A C 1
ATOM 727 O O . SER A 1 89 ? 8.531 -5.911 17.730 1.00 55.06 89 SER A O 1
ATOM 729 N N . LEU A 1 90 ? 8.283 -7.874 16.665 1.00 57.47 90 LEU A N 1
ATOM 730 C CA . LEU A 1 90 ? 7.633 -8.567 17.783 1.00 57.47 90 LEU A CA 1
ATOM 731 C C . LEU A 1 90 ? 8.632 -8.900 18.897 1.00 57.47 90 LEU A C 1
ATOM 733 O O . LEU A 1 90 ? 8.327 -8.680 20.062 1.00 57.47 90 LEU A O 1
ATOM 737 N N . ALA A 1 91 ? 9.825 -9.387 18.546 1.00 59.00 91 ALA A N 1
ATOM 738 C CA . ALA A 1 91 ? 10.869 -9.729 19.513 1.00 59.00 91 ALA A CA 1
ATOM 739 C C . ALA A 1 91 ? 11.435 -8.515 20.270 1.00 59.00 91 ALA A C 1
ATOM 741 O O . ALA A 1 91 ? 12.018 -8.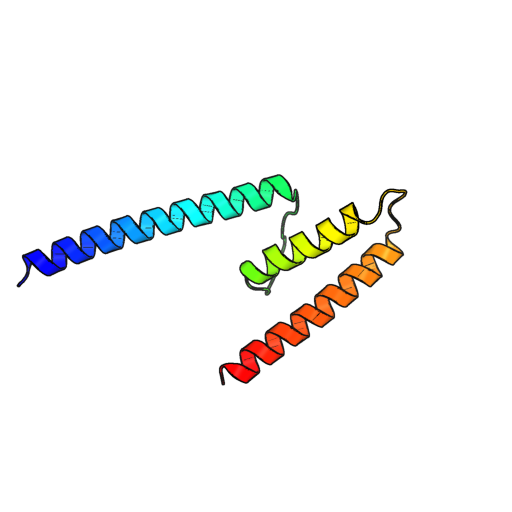692 21.327 1.00 59.00 91 ALA A O 1
ATOM 742 N N . LEU A 1 92 ? 11.295 -7.301 19.729 1.00 57.78 92 LEU A N 1
ATOM 743 C CA . LEU A 1 92 ? 11.752 -6.063 20.370 1.00 57.78 92 LEU A CA 1
ATOM 744 C C . LEU A 1 92 ? 10.667 -5.395 21.235 1.00 57.78 92 LEU A C 1
ATOM 746 O O . LEU A 1 92 ? 10.956 -4.431 21.937 1.00 57.78 92 LEU A O 1
ATOM 750 N N . VAL A 1 93 ? 9.419 -5.863 21.139 1.00 57.00 93 VAL A N 1
ATOM 751 C CA . VAL A 1 93 ? 8.252 -5.330 21.869 1.00 57.00 93 VAL A CA 1
ATOM 752 C C . VAL A 1 93 ? 7.825 -6.261 23.023 1.00 57.00 93 VAL A C 1
ATOM 754 O O . VAL A 1 93 ? 6.985 -5.872 23.832 1.00 57.00 93 VAL A O 1
ATOM 757 N N . LEU A 1 94 ? 8.420 -7.457 23.121 1.00 55.09 94 LEU A N 1
ATOM 758 C CA . LEU A 1 94 ? 8.313 -8.403 24.243 1.00 55.09 94 LEU A CA 1
ATOM 759 C C . LEU A 1 94 ? 9.534 -8.285 25.160 1.00 55.09 94 LEU A C 1
ATOM 761 O O . LEU A 1 94 ? 9.335 -8.385 26.389 1.00 55.09 94 LEU A O 1
#